Protein AF-A0A1J7BAG5-F1 (afdb_monomer_lite)

Organism: NCBI:txid1428644

Secondary structure (DSSP, 8-state):
-PPPPPPPPP-TTEEEEETTT---S-EEEEEEEEEEEEEEE-TTS-EEEEEEEEEEEEEEEEEETTT--SS-EEEEEPTTTT------

Sequence (88 aa):
MADPAPVARPSDSTRWRCSLCGNLTRFDVTTTRRAVEFVHVELSGEARVENTEVLEETVEQVRCRWCNAEDSIELVERPGAGSESSTA

Structure (mmCIF, N/CA/C/O backbone):
data_AF-A0A1J7BAG5-F1
#
_entry.id   AF-A0A1J7BAG5-F1
#
loop_
_atom_site.group_PDB
_atom_site.id
_atom_site.type_symbol
_atom_site.label_atom_id
_atom_site.label_alt_id
_atom_site.label_comp_id
_atom_site.label_asym_id
_atom_site.label_entity_id
_atom_site.label_seq_id
_atom_site.pdbx_PDB_ins_code
_atom_site.Cartn_x
_atom_site.Cartn_y
_atom_site.Cartn_z
_atom_site.occupancy
_atom_site.B_iso_or_equiv
_atom_site.auth_seq_id
_atom_site.auth_comp_id
_atom_site.auth_asym_id
_atom_site.auth_atom_id
_atom_site.pdbx_PDB_model_num
ATOM 1 N N . MET A 1 1 ? -17.210 -0.106 -11.401 1.00 44.91 1 MET A N 1
ATOM 2 C CA . MET A 1 1 ? -15.840 0.001 -11.944 1.00 44.91 1 MET A CA 1
ATOM 3 C C . MET A 1 1 ? -15.031 -1.048 -11.207 1.00 44.91 1 MET A C 1
ATOM 5 O O . MET A 1 1 ? -15.220 -1.138 -10.005 1.00 44.91 1 MET A O 1
ATOM 9 N N . ALA A 1 2 ? -14.306 -1.927 -11.898 1.00 54.12 2 ALA A N 1
ATOM 10 C CA . ALA A 1 2 ? -13.534 -2.976 -11.231 1.00 54.12 2 ALA A CA 1
ATOM 11 C C . ALA A 1 2 ? -12.314 -2.347 -10.547 1.00 54.12 2 ALA A C 1
ATOM 13 O O . ALA A 1 2 ? -11.657 -1.514 -11.172 1.00 54.12 2 ALA A O 1
ATOM 14 N N . ASP A 1 3 ? -12.035 -2.726 -9.299 1.00 57.22 3 ASP A N 1
ATOM 15 C CA . ASP A 1 3 ? -10.774 -2.362 -8.654 1.00 57.22 3 ASP A CA 1
ATOM 16 C C . ASP A 1 3 ? -9.609 -2.933 -9.478 1.00 57.22 3 ASP A C 1
ATOM 18 O O . ASP A 1 3 ? -9.691 -4.084 -9.933 1.00 57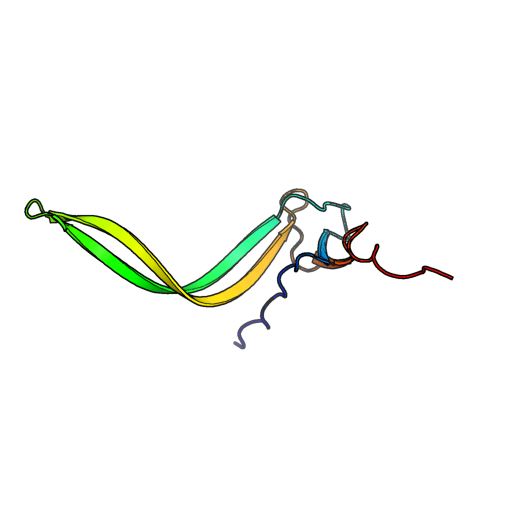.22 3 ASP A O 1
ATOM 22 N N . PRO A 1 4 ? -8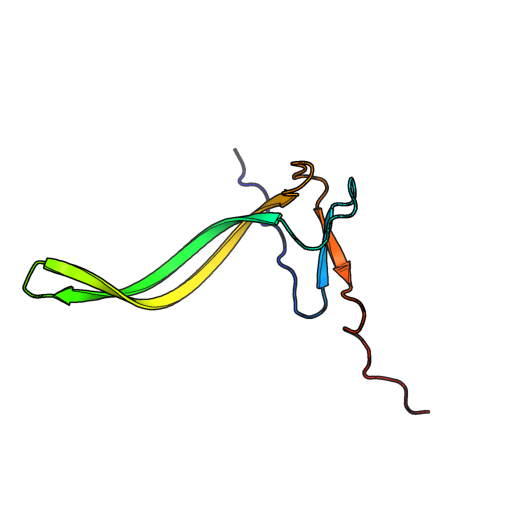.550 -2.146 -9.740 1.00 63.97 4 PRO A N 1
ATOM 23 C CA . PRO A 1 4 ? -7.382 -2.659 -10.436 1.00 63.97 4 PRO A CA 1
ATOM 24 C C . PRO A 1 4 ? -6.785 -3.827 -9.646 1.00 63.97 4 PRO A C 1
ATOM 26 O O . PRO A 1 4 ? -6.782 -3.836 -8.414 1.00 63.97 4 PRO A O 1
ATOM 29 N N . ALA A 1 5 ? -6.291 -4.833 -10.371 1.00 70.81 5 ALA A N 1
ATOM 30 C CA . ALA A 1 5 ? -5.630 -5.971 -9.752 1.00 70.81 5 ALA A CA 1
ATOM 31 C C . ALA A 1 5 ? -4.456 -5.489 -8.874 1.00 70.81 5 ALA A C 1
ATOM 33 O O . ALA A 1 5 ? -3.741 -4.564 -9.269 1.00 70.81 5 ALA A O 1
ATOM 34 N N . PRO A 1 6 ? -4.244 -6.107 -7.703 1.00 78.69 6 PRO A N 1
ATOM 35 C CA . PRO A 1 6 ? -3.241 -5.655 -6.752 1.00 78.69 6 PRO A CA 1
ATOM 36 C C . PRO A 1 6 ? -1.825 -5.753 -7.329 1.00 78.69 6 PRO A C 1
ATOM 38 O O . PRO A 1 6 ? -1.469 -6.734 -7.988 1.00 78.69 6 PRO A O 1
ATOM 41 N N . VAL A 1 7 ? -1.001 -4.740 -7.059 1.00 88.38 7 VAL A N 1
ATOM 42 C CA . VAL A 1 7 ? 0.390 -4.692 -7.525 1.00 88.38 7 VAL A CA 1
ATOM 43 C C . VAL A 1 7 ? 1.260 -5.587 -6.641 1.00 88.38 7 VAL A C 1
ATOM 45 O O . VAL A 1 7 ? 1.216 -5.521 -5.412 1.00 88.38 7 VAL A O 1
ATOM 48 N N . ALA A 1 8 ? 2.090 -6.426 -7.256 1.00 89.75 8 ALA A N 1
ATOM 49 C CA . ALA A 1 8 ? 2.986 -7.305 -6.516 1.00 89.75 8 ALA A CA 1
ATOM 50 C C . ALA A 1 8 ? 4.087 -6.512 -5.785 1.00 89.75 8 ALA A C 1
ATOM 52 O O . ALA A 1 8 ? 4.737 -5.624 -6.354 1.00 89.75 8 ALA A O 1
ATOM 53 N N . ARG A 1 9 ? 4.320 -6.861 -4.515 1.00 92.06 9 ARG A N 1
ATOM 54 C CA . ARG A 1 9 ? 5.428 -6.323 -3.716 1.00 92.06 9 ARG A CA 1
ATOM 55 C C . ARG A 1 9 ? 6.748 -7.002 -4.064 1.00 92.06 9 ARG A C 1
ATOM 57 O O . ARG A 1 9 ? 6.742 -8.175 -4.433 1.00 92.06 9 ARG A O 1
ATOM 64 N N . PRO A 1 10 ? 7.880 -6.309 -3.880 1.00 93.69 10 PRO A N 1
ATOM 65 C CA . PRO A 1 10 ? 9.175 -6.951 -3.914 1.00 93.69 10 PRO A CA 1
ATOM 66 C C . PRO A 1 10 ? 9.320 -7.920 -2.740 1.00 93.69 10 PRO A C 1
ATOM 68 O O . PRO A 1 10 ? 8.889 -7.631 -1.623 1.00 93.69 10 PRO A O 1
ATOM 71 N N . SER A 1 11 ? 9.953 -9.050 -3.012 1.00 92.00 11 SER A N 1
ATOM 72 C CA . SER A 1 11 ? 10.484 -9.998 -2.032 1.00 92.00 11 SER A CA 1
ATOM 73 C C . SER A 1 11 ? 11.953 -9.684 -1.725 1.00 92.00 11 SER A C 1
ATOM 75 O O . SER A 1 11 ? 12.546 -8.786 -2.321 1.00 92.00 11 SER A O 1
ATOM 77 N N . ASP A 1 12 ? 12.592 -10.481 -0.868 1.00 92.00 12 ASP A N 1
ATOM 78 C CA . ASP A 1 12 ? 14.042 -10.388 -0.638 1.00 92.00 12 ASP A CA 1
ATOM 79 C C . ASP A 1 12 ? 14.870 -10.638 -1.911 1.00 92.00 12 ASP A C 1
ATOM 81 O O . ASP A 1 12 ? 15.977 -10.107 -2.052 1.00 92.00 12 ASP A O 1
ATOM 85 N N . SER A 1 13 ? 14.314 -11.406 -2.856 1.00 94.06 13 SER A N 1
ATOM 86 C CA . SER A 1 13 ? 14.944 -11.752 -4.130 1.00 94.06 13 SER A CA 1
ATOM 87 C C . SER A 1 13 ? 14.572 -10.843 -5.294 1.00 94.06 13 SER A C 1
ATOM 89 O O . SER A 1 13 ? 15.215 -10.904 -6.336 1.00 94.06 13 SER A O 1
ATOM 91 N N . THR A 1 14 ? 13.581 -9.966 -5.142 1.00 95.56 14 THR A N 1
ATOM 92 C CA . THR A 1 14 ? 13.109 -9.099 -6.226 1.00 95.56 14 THR A CA 1
ATOM 93 C C . THR A 1 14 ? 13.133 -7.630 -5.819 1.00 95.56 14 THR A C 1
ATOM 95 O O . THR A 1 14 ? 13.313 -7.261 -4.662 1.00 95.56 14 THR A O 1
ATOM 98 N N . ARG A 1 15 ? 13.023 -6.739 -6.798 1.00 95.94 15 ARG A N 1
ATOM 99 C CA . ARG A 1 15 ? 12.955 -5.289 -6.596 1.00 95.94 15 ARG A CA 1
ATOM 100 C C . ARG A 1 15 ? 12.108 -4.653 -7.679 1.00 95.94 15 ARG A C 1
ATOM 102 O O . ARG A 1 15 ? 12.055 -5.156 -8.797 1.00 95.94 15 ARG A O 1
ATOM 109 N N . TRP A 1 16 ? 11.505 -3.512 -7.371 1.00 96.81 16 TRP A N 1
ATOM 110 C CA . TRP A 1 16 ? 10.870 -2.699 -8.400 1.00 96.81 16 TRP A CA 1
ATOM 111 C C . TRP A 1 16 ? 11.906 -1.968 -9.253 1.00 96.81 16 TRP A C 1
ATOM 113 O O . TRP A 1 16 ? 12.904 -1.447 -8.747 1.00 96.81 16 TRP A O 1
ATOM 123 N N . ARG A 1 17 ? 11.624 -1.874 -10.550 1.00 97.56 17 ARG A N 1
ATOM 124 C CA . ARG A 1 17 ? 12.343 -1.059 -11.524 1.00 97.56 17 ARG A CA 1
ATOM 125 C C . ARG A 1 17 ? 11.340 -0.236 -12.318 1.00 97.56 17 ARG A C 1
ATOM 127 O O . ARG A 1 17 ? 10.365 -0.770 -12.825 1.00 97.56 17 ARG A O 1
ATOM 134 N N . CYS A 1 18 ? 11.601 1.060 -12.464 1.00 98.12 18 CYS A N 1
ATOM 135 C CA . CYS A 1 18 ? 10.928 1.868 -13.476 1.00 98.12 18 CYS A CA 1
ATOM 136 C C . CYS A 1 18 ? 11.621 1.636 -14.821 1.00 98.12 18 CYS A C 1
ATOM 138 O O . CYS A 1 18 ? 12.790 2.005 -14.979 1.00 98.12 18 CYS A O 1
ATOM 140 N N . SER A 1 19 ? 10.927 1.035 -15.783 1.00 97.44 19 SER A N 1
ATOM 141 C CA . SER A 1 19 ? 11.487 0.740 -17.105 1.00 97.44 19 SER A CA 1
ATOM 142 C C . SER A 1 19 ? 11.715 2.003 -17.949 1.00 97.44 19 SER A C 1
ATOM 144 O O . SER A 1 19 ? 12.586 1.983 -18.817 1.00 97.44 19 SER A O 1
ATOM 146 N N . LEU A 1 20 ? 11.031 3.119 -17.646 1.00 97.62 20 LEU A N 1
ATOM 147 C CA . LEU A 1 20 ? 11.193 4.391 -18.369 1.00 97.62 20 LEU A CA 1
ATOM 148 C C . LEU A 1 20 ? 12.473 5.149 -18.009 1.00 97.62 20 LEU A C 1
ATOM 150 O O . LEU A 1 20 ? 13.195 5.594 -18.894 1.00 97.62 20 LEU A O 1
ATOM 154 N N . CYS A 1 21 ? 12.748 5.344 -16.717 1.00 97.69 21 CYS A N 1
ATOM 155 C CA . CYS A 1 21 ? 13.865 6.186 -16.263 1.00 97.69 21 CYS A CA 1
ATOM 156 C C . CYS A 1 21 ? 14.977 5.409 -15.548 1.00 97.69 21 CYS A C 1
ATOM 158 O O . CYS A 1 21 ? 15.989 5.990 -15.164 1.00 97.69 21 CYS A O 1
ATOM 160 N N . GLY A 1 22 ? 14.793 4.104 -15.330 1.00 97.06 22 GLY A N 1
ATOM 161 C CA . GLY A 1 22 ? 15.779 3.243 -14.677 1.00 97.06 22 GLY A CA 1
ATOM 162 C C . GLY A 1 22 ? 15.836 3.361 -13.152 1.00 97.06 22 GLY A C 1
ATOM 163 O O . GLY A 1 22 ? 16.722 2.770 -12.538 1.00 97.06 22 GLY A O 1
ATOM 164 N N . ASN A 1 23 ? 14.917 4.092 -12.509 1.00 97.69 23 ASN A N 1
ATOM 165 C CA . ASN A 1 23 ? 14.875 4.170 -11.049 1.00 97.69 23 ASN A CA 1
ATOM 166 C C . ASN A 1 23 ? 14.616 2.799 -10.406 1.00 97.69 23 ASN A C 1
ATOM 168 O O . ASN A 1 23 ? 13.733 2.057 -10.830 1.00 97.69 23 ASN A O 1
ATOM 172 N N . LEU A 1 24 ? 15.343 2.528 -9.322 1.00 96.38 24 LEU A N 1
ATOM 173 C CA . LEU A 1 24 ? 15.298 1.271 -8.567 1.00 96.38 24 LEU A CA 1
ATOM 174 C C . LEU A 1 24 ? 15.072 1.475 -7.062 1.00 96.38 24 LEU A C 1
ATOM 176 O O . LEU A 1 24 ? 15.013 0.502 -6.321 1.00 96.38 24 LEU A O 1
ATOM 180 N N . THR A 1 25 ? 15.031 2.723 -6.577 1.00 94.38 25 THR A N 1
ATOM 181 C CA . THR A 1 25 ? 15.197 3.000 -5.134 1.00 94.38 25 THR A CA 1
ATOM 182 C C . THR A 1 25 ? 14.112 3.867 -4.512 1.00 94.38 25 THR A C 1
ATOM 184 O O . THR A 1 25 ? 14.005 3.894 -3.291 1.00 94.38 25 THR A O 1
ATOM 187 N N . ARG A 1 26 ? 13.322 4.604 -5.306 1.00 96.94 26 ARG A N 1
ATOM 188 C CA . ARG A 1 26 ? 12.326 5.555 -4.778 1.00 96.94 26 ARG A CA 1
ATOM 189 C C . ARG A 1 26 ? 10.990 5.434 -5.499 1.00 96.94 26 ARG A C 1
ATOM 191 O O . ARG A 1 26 ? 10.895 5.796 -6.674 1.00 96.94 26 ARG A O 1
ATOM 198 N N . PHE A 1 27 ? 9.974 4.958 -4.792 1.00 98.06 27 PHE A N 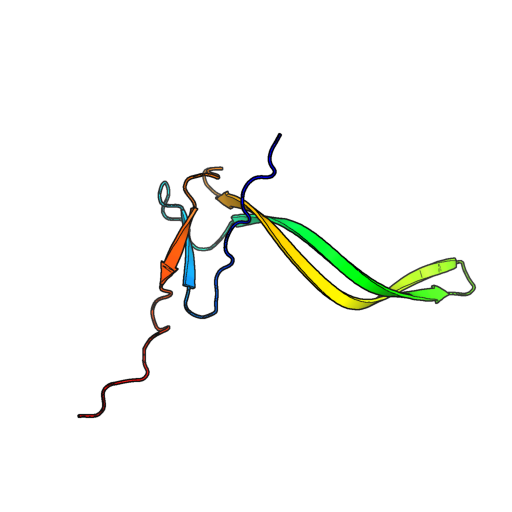1
ATOM 199 C CA . PHE 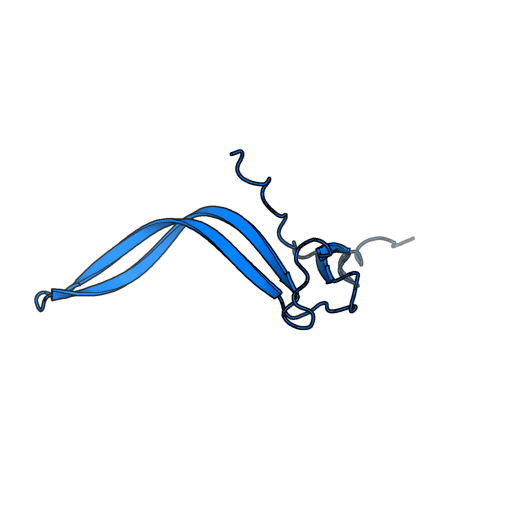A 1 27 ? 8.614 4.811 -5.297 1.00 98.06 27 PHE A CA 1
ATOM 200 C C . PHE A 1 27 ? 7.619 5.325 -4.260 1.00 98.06 27 PHE A C 1
ATOM 202 O O . PHE A 1 27 ? 7.833 5.136 -3.064 1.00 98.06 27 PHE A O 1
ATOM 209 N N . ASP A 1 28 ? 6.549 5.957 -4.729 1.00 97.81 28 ASP A N 1
ATOM 210 C CA . ASP A 1 28 ? 5.361 6.199 -3.914 1.00 97.81 28 ASP A CA 1
ATOM 211 C C . ASP A 1 28 ? 4.480 4.966 -3.996 1.00 97.81 28 ASP A C 1
ATOM 213 O O . ASP A 1 28 ? 4.210 4.483 -5.096 1.00 97.81 28 ASP A O 1
ATOM 217 N N . VAL A 1 29 ? 4.058 4.459 -2.843 1.00 96.94 29 VAL A N 1
ATOM 218 C CA . VAL A 1 29 ? 3.261 3.239 -2.745 1.00 96.94 29 VAL A CA 1
ATOM 219 C C . VAL A 1 29 ? 1.964 3.581 -2.032 1.00 96.94 29 VAL A C 1
ATOM 221 O O . VAL A 1 29 ? 1.994 4.064 -0.900 1.00 96.94 29 VAL A O 1
ATOM 224 N N . THR A 1 30 ? 0.842 3.325 -2.693 1.00 96.12 30 THR A N 1
ATOM 225 C CA . THR A 1 30 ? -0.493 3.438 -2.100 1.00 96.12 30 THR A CA 1
ATOM 226 C C . THR A 1 30 ? -0.966 2.044 -1.717 1.00 96.12 30 THR A C 1
ATOM 228 O O . THR A 1 30 ? -0.849 1.106 -2.510 1.00 96.12 30 THR A O 1
ATOM 231 N N . THR A 1 31 ? -1.453 1.888 -0.486 1.00 95.81 31 THR A N 1
ATOM 232 C CA . THR A 1 31 ? -1.814 0.583 0.074 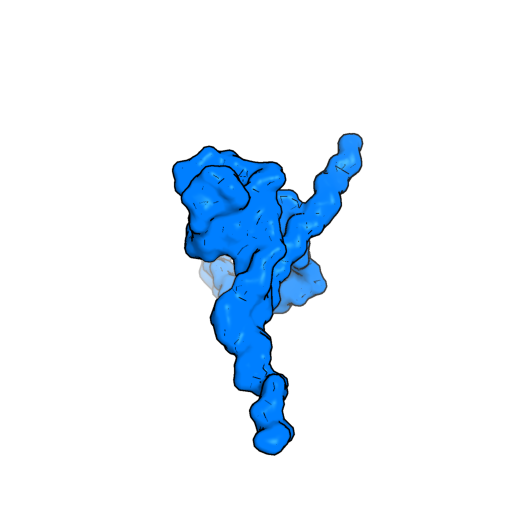1.00 95.81 31 THR A CA 1
ATOM 233 C C . THR A 1 31 ? -3.103 0.656 0.874 1.00 95.81 31 THR A C 1
ATOM 235 O O . THR A 1 31 ? -3.243 1.541 1.720 1.00 95.81 31 THR A O 1
ATOM 238 N N . THR A 1 32 ? -3.972 -0.335 0.713 1.00 95.12 32 THR A N 1
ATOM 239 C CA . THR A 1 32 ? -5.075 -0.599 1.642 1.00 95.12 32 THR A CA 1
ATOM 240 C C . THR A 1 32 ? -4.592 -1.563 2.714 1.00 95.12 32 THR A C 1
ATOM 242 O O . THR A 1 32 ? -3.964 -2.576 2.400 1.00 95.12 32 THR A O 1
ATOM 245 N N . ARG A 1 33 ? -4.910 -1.291 3.980 1.00 95.88 33 ARG A N 1
ATOM 246 C CA . ARG A 1 33 ? -4.553 -2.169 5.098 1.00 95.88 33 ARG A CA 1
ATOM 247 C C . ARG A 1 33 ? -5.741 -2.381 6.020 1.00 95.88 33 ARG A C 1
ATOM 249 O O . ARG A 1 33 ? -6.395 -1.423 6.424 1.00 95.88 33 ARG A O 1
ATOM 256 N N . ARG A 1 34 ? -5.972 -3.635 6.397 1.00 97.25 34 ARG A N 1
ATOM 257 C CA . ARG A 1 34 ? -6.872 -4.024 7.481 1.00 97.25 34 ARG A CA 1
ATOM 258 C C . ARG A 1 34 ? -6.032 -4.521 8.652 1.00 97.25 34 ARG A C 1
ATOM 260 O O . ARG A 1 34 ? -5.209 -5.420 8.488 1.00 97.25 34 ARG A O 1
ATOM 267 N N . ALA A 1 35 ? -6.228 -3.926 9.823 1.00 98.12 35 ALA A N 1
ATOM 268 C CA . ALA A 1 35 ? -5.431 -4.205 11.011 1.00 98.12 35 ALA A CA 1
ATOM 269 C C . ALA A 1 35 ? -6.284 -4.179 12.286 1.00 98.12 35 ALA A C 1
ATOM 271 O O . ALA A 1 35 ? -7.330 -3.532 12.326 1.00 98.12 35 ALA A O 1
ATOM 272 N N . VAL A 1 36 ? -5.815 -4.883 13.315 1.00 98.50 36 VAL A N 1
ATOM 273 C CA . VAL A 1 36 ? -6.294 -4.772 14.696 1.00 98.50 36 VAL A CA 1
ATOM 274 C C . VAL A 1 36 ? -5.265 -3.966 15.474 1.00 98.50 36 VAL A C 1
ATOM 276 O O . VAL A 1 36 ? -4.074 -4.265 15.422 1.00 98.50 36 VAL A O 1
ATOM 279 N N . GLU A 1 37 ? -5.712 -2.951 16.205 1.00 98.44 37 GLU A N 1
ATOM 280 C CA . GLU A 1 37 ? -4.832 -2.100 17.003 1.00 98.44 37 GLU A CA 1
ATOM 281 C C . GLU A 1 37 ? -5.194 -2.189 18.480 1.00 98.44 37 GLU A C 1
ATOM 283 O O . GLU A 1 37 ? -6.355 -2.038 18.867 1.00 98.44 37 GLU A O 1
ATOM 288 N N . PHE A 1 38 ? -4.184 -2.429 19.313 1.00 98.31 38 PHE A N 1
ATOM 289 C CA . PHE A 1 38 ? -4.301 -2.275 20.753 1.00 98.31 38 PHE A CA 1
ATOM 290 C C . PHE A 1 38 ? -4.073 -0.803 21.094 1.00 98.31 38 PHE A C 1
ATOM 292 O O . PHE A 1 38 ? -2.942 -0.311 21.068 1.00 98.31 38 PHE A O 1
ATOM 299 N N . VAL A 1 39 ? -5.173 -0.098 21.353 1.00 98.31 39 VAL A N 1
ATOM 300 C CA . VAL A 1 39 ? -5.173 1.329 21.673 1.00 98.31 39 VAL A CA 1
ATOM 301 C C . VAL A 1 39 ? -5.305 1.496 23.177 1.00 98.31 39 VAL A C 1
ATOM 303 O O . VAL A 1 39 ? -6.330 1.149 23.765 1.00 98.31 39 VAL A O 1
ATOM 306 N N . HIS A 1 40 ? -4.274 2.056 23.794 1.00 98.25 40 HIS A N 1
ATOM 307 C CA . HIS A 1 40 ? -4.329 2.487 25.177 1.00 98.25 40 HIS A CA 1
ATOM 308 C C . HIS A 1 40 ? -4.840 3.925 25.217 1.00 98.25 40 HIS A C 1
ATOM 310 O O . HIS A 1 40 ? -4.276 4.824 24.590 1.00 98.25 40 HIS A O 1
ATOM 316 N N . VAL A 1 41 ? -5.943 4.121 25.934 1.00 98.38 41 VAL A N 1
ATOM 317 C CA . VAL A 1 41 ? -6.535 5.433 26.182 1.00 98.38 41 VAL A CA 1
ATOM 318 C C . VAL A 1 41 ? -6.310 5.775 27.646 1.00 98.38 41 VAL A C 1
ATOM 320 O O . VAL A 1 41 ? -6.750 5.042 28.532 1.00 98.38 41 VAL A O 1
ATOM 323 N N . GLU A 1 42 ? -5.611 6.874 27.898 1.00 97.00 42 GLU A N 1
ATOM 324 C CA . GLU A 1 42 ? -5.374 7.360 29.249 1.00 97.00 42 GLU A CA 1
ATOM 325 C C . GLU A 1 42 ? -6.661 7.901 29.882 1.00 97.00 42 GLU A C 1
ATOM 327 O O . GLU A 1 42 ? -7.606 8.301 29.201 1.00 97.00 42 GLU A O 1
ATOM 332 N N . LEU A 1 43 ? -6.680 8.008 31.214 1.00 97.62 43 LEU A N 1
ATOM 333 C CA . LEU A 1 43 ? -7.802 8.621 31.939 1.00 97.62 43 LEU A CA 1
ATOM 334 C C . LEU A 1 43 ? -8.029 10.098 31.560 1.00 97.62 43 LEU A C 1
ATOM 336 O O . LEU A 1 43 ? -9.130 10.611 31.742 1.00 97.62 43 LEU A O 1
ATOM 340 N N . SER A 1 44 ? -7.000 10.773 31.037 1.00 97.44 44 SER A N 1
ATOM 341 C CA . SER A 1 44 ? -7.062 12.136 30.491 1.00 97.44 44 SER A CA 1
ATOM 342 C C . SER A 1 44 ? -7.773 12.212 29.130 1.00 97.44 44 SER A C 1
ATOM 344 O O . SER A 1 44 ? -8.185 13.297 28.720 1.00 97.44 44 SER A O 1
ATOM 346 N N . GLY A 1 45 ? -7.933 11.074 28.444 1.00 97.31 45 GLY A N 1
ATOM 347 C CA . GLY A 1 45 ? -8.517 10.954 27.109 1.00 97.31 45 GLY A CA 1
ATOM 348 C C . GLY A 1 45 ? -7.503 10.904 25.960 1.00 97.31 45 GLY A C 1
ATOM 349 O O . GLY A 1 45 ? -7.918 10.732 24.815 1.00 97.31 45 GLY A O 1
ATOM 350 N N . GLU A 1 46 ? -6.197 11.033 26.221 1.00 97.88 46 GLU A N 1
ATOM 351 C CA . GLU A 1 46 ? -5.170 10.857 25.186 1.00 97.88 46 GLU A CA 1
ATOM 352 C C . GLU A 1 46 ? -5.077 9.385 24.754 1.00 97.88 46 GLU A C 1
ATOM 354 O O . GLU A 1 46 ? -5.112 8.481 25.589 1.00 97.88 46 GLU A O 1
ATOM 359 N N . ALA A 1 47 ? -4.985 9.136 23.444 1.00 97.44 47 ALA A N 1
ATOM 360 C CA . ALA A 1 47 ? -4.953 7.792 22.876 1.00 97.44 47 ALA A CA 1
ATOM 361 C C . ALA A 1 47 ? -3.618 7.514 22.182 1.00 97.44 47 ALA A C 1
ATOM 363 O O . ALA A 1 47 ? -3.135 8.316 21.379 1.00 97.44 47 ALA A O 1
ATOM 364 N N . ARG A 1 48 ? -3.063 6.330 22.439 1.00 97.75 48 ARG A N 1
ATOM 365 C CA . ARG A 1 48 ? -1.843 5.831 21.808 1.00 97.75 48 ARG A CA 1
ATOM 366 C C . ARG A 1 48 ? -2.037 4.395 21.337 1.00 97.75 48 ARG A C 1
ATOM 368 O O . ARG A 1 48 ? -2.524 3.546 22.077 1.00 97.75 48 ARG A O 1
ATOM 375 N N . VAL A 1 49 ? -1.587 4.108 20.119 1.00 98.25 49 VAL A N 1
ATOM 376 C CA . VAL A 1 49 ? -1.460 2.729 19.632 1.00 98.25 49 VAL A CA 1
ATOM 377 C C . VAL A 1 49 ? -0.211 2.105 20.254 1.00 98.25 49 VAL A C 1
ATOM 379 O O . VAL A 1 49 ? 0.896 2.626 20.092 1.00 98.25 49 VAL A O 1
ATOM 382 N N . GLU A 1 50 ? -0.379 1.008 20.985 1.00 98.12 50 GLU A N 1
ATOM 383 C CA . GLU A 1 50 ? 0.726 0.265 21.602 1.00 98.12 50 GLU A CA 1
ATOM 384 C C . GLU A 1 50 ? 1.166 -0.929 20.753 1.00 98.12 50 GLU A C 1
ATOM 386 O O . GLU A 1 50 ? 2.349 -1.264 20.722 1.00 98.12 50 GLU A O 1
ATOM 391 N N . ASN A 1 51 ? 0.227 -1.548 20.036 1.00 98.19 51 ASN A N 1
ATOM 392 C CA . ASN A 1 51 ? 0.507 -2.640 19.114 1.00 98.19 51 ASN A CA 1
ATOM 393 C C . ASN A 1 51 ? -0.440 -2.601 17.911 1.00 98.19 51 ASN A C 1
ATOM 395 O O . ASN A 1 51 ? -1.624 -2.304 18.065 1.00 98.19 51 ASN A O 1
ATOM 399 N N . THR A 1 52 ? 0.068 -2.985 16.741 1.00 98.31 52 THR A N 1
ATOM 400 C CA . THR A 1 52 ? -0.712 -3.122 15.506 1.00 98.31 52 THR A CA 1
ATOM 401 C C . THR A 1 52 ? -0.476 -4.510 14.919 1.00 98.31 52 THR A C 1
ATOM 403 O O . THR A 1 52 ? 0.644 -4.848 14.539 1.00 98.31 52 THR A O 1
ATOM 406 N N . GLU A 1 53 ? -1.539 -5.294 14.778 1.00 98.19 53 GLU A N 1
ATOM 407 C CA . GLU A 1 53 ? -1.549 -6.565 14.056 1.00 98.19 53 GLU A CA 1
ATOM 408 C C . GLU A 1 53 ? -2.149 -6.359 12.663 1.00 98.19 53 GLU A C 1
ATOM 410 O O . GLU A 1 53 ? -3.285 -5.907 12.519 1.00 98.19 53 GLU A O 1
ATOM 415 N N . VAL A 1 54 ? -1.392 -6.685 11.616 1.00 97.75 54 VAL A N 1
ATOM 416 C CA . VAL A 1 54 ? -1.863 -6.574 10.228 1.00 97.75 54 VAL A CA 1
ATOM 417 C C . VAL A 1 54 ? -2.568 -7.851 9.839 1.00 97.75 54 VAL A C 1
ATOM 419 O O . VAL A 1 54 ? -1.941 -8.904 9.796 1.00 97.75 54 VAL A O 1
ATOM 422 N N . LEU A 1 55 ? -3.850 -7.748 9.514 1.00 97.44 55 LEU A N 1
ATOM 423 C CA . LEU A 1 55 ? -4.617 -8.890 9.030 1.00 97.44 55 LEU A CA 1
ATOM 424 C C . LEU A 1 55 ? -4.465 -9.053 7.520 1.00 97.44 55 LEU A C 1
ATOM 426 O O . LEU A 1 55 ? -4.404 -10.167 7.011 1.00 97.44 55 LEU A O 1
ATOM 430 N N . GLU A 1 56 ? -4.434 -7.933 6.801 1.00 95.44 56 GLU A N 1
ATOM 431 C CA . GLU A 1 56 ? -4.398 -7.910 5.345 1.00 95.44 56 GLU A CA 1
ATOM 432 C C . GLU A 1 56 ? -3.804 -6.589 4.859 1.00 95.44 56 GLU A C 1
ATOM 434 O O . GLU A 1 56 ? -4.102 -5.525 5.408 1.00 95.44 56 GLU A O 1
ATOM 439 N N . GLU A 1 57 ? -2.967 -6.648 3.827 1.00 94.50 57 GLU A N 1
ATOM 440 C CA . GLU A 1 57 ? -2.370 -5.462 3.224 1.00 94.50 57 GLU A CA 1
ATOM 441 C C . GLU A 1 57 ? -2.202 -5.656 1.716 1.00 94.50 57 GLU A C 1
ATOM 443 O O . GLU A 1 57 ? -1.528 -6.581 1.261 1.00 94.50 57 GLU A O 1
ATOM 448 N N . THR A 1 58 ? -2.781 -4.743 0.946 1.00 93.81 58 THR A N 1
ATOM 449 C CA . THR A 1 58 ? -2.806 -4.782 -0.516 1.00 93.81 58 THR A CA 1
ATOM 450 C C . THR A 1 58 ? -2.115 -3.544 -1.067 1.00 93.81 58 THR A C 1
ATOM 452 O O . THR A 1 58 ? -2.358 -2.438 -0.589 1.00 93.81 58 THR A O 1
ATOM 455 N N . VAL A 1 59 ? -1.234 -3.700 -2.062 1.00 94.81 59 VAL A N 1
ATOM 456 C CA . VAL A 1 59 ? -0.699 -2.548 -2.809 1.00 94.81 59 VAL A CA 1
ATOM 457 C C . VAL A 1 59 ? -1.644 -2.221 -3.946 1.00 94.81 59 VAL A C 1
ATOM 459 O O . VAL A 1 59 ? -1.864 -3.046 -4.830 1.00 94.81 59 VAL A O 1
ATOM 462 N N . GLU A 1 60 ? -2.158 -1.002 -3.936 1.00 93.69 60 GLU A N 1
ATOM 463 C CA . GLU A 1 60 ? -3.067 -0.511 -4.967 1.00 93.69 60 GLU A CA 1
ATOM 464 C C . GLU A 1 60 ? -2.295 0.102 -6.134 1.00 93.69 60 GLU A C 1
ATOM 466 O O . GLU A 1 60 ? -2.663 -0.069 -7.292 1.00 93.69 60 GLU A O 1
ATOM 471 N N . GLN A 1 61 ? -1.211 0.827 -5.841 1.00 94.38 61 GLN A N 1
ATOM 472 C CA . GLN A 1 61 ? -0.518 1.633 -6.841 1.00 94.38 61 GLN A CA 1
ATOM 473 C C . GLN A 1 61 ? 0.950 1.831 -6.448 1.00 94.38 61 GLN A C 1
ATOM 475 O O . GLN A 1 61 ? 1.273 2.050 -5.279 1.00 94.38 61 GLN A O 1
ATOM 480 N N . VAL A 1 62 ? 1.842 1.774 -7.443 1.00 97.06 62 VAL A N 1
ATOM 481 C CA . VAL A 1 62 ? 3.270 2.095 -7.297 1.00 97.06 62 VAL A CA 1
ATOM 482 C C . VAL A 1 62 ? 3.649 3.137 -8.341 1.00 97.06 62 VAL A C 1
ATOM 484 O O . VAL A 1 62 ? 3.391 2.945 -9.523 1.00 97.06 62 VAL A O 1
ATOM 487 N N . ARG A 1 63 ? 4.217 4.269 -7.920 1.00 97.31 63 ARG A N 1
ATOM 488 C CA . ARG A 1 63 ? 4.587 5.381 -8.809 1.00 97.31 63 ARG A CA 1
ATOM 489 C C . ARG A 1 63 ? 6.063 5.669 -8.680 1.00 97.31 63 ARG A C 1
ATOM 491 O O . ARG A 1 63 ? 6.585 5.818 -7.576 1.00 97.31 63 ARG A O 1
ATOM 498 N N . CYS A 1 64 ? 6.756 5.807 -9.802 1.00 98.06 64 CYS A N 1
ATOM 499 C CA . CYS A 1 64 ? 8.135 6.263 -9.795 1.00 98.06 64 CYS A CA 1
ATOM 500 C C . CYS A 1 64 ? 8.211 7.701 -9.264 1.00 98.06 64 CYS A C 1
ATOM 502 O O . CYS A 1 64 ? 7.725 8.624 -9.911 1.00 98.06 64 CYS A O 1
ATOM 504 N N . ARG A 1 65 ? 8.900 7.918 -8.136 1.00 97.81 65 ARG A N 1
ATOM 505 C CA . ARG A 1 65 ? 9.049 9.262 -7.545 1.00 97.81 65 ARG A CA 1
ATOM 506 C C . ARG A 1 65 ? 9.837 10.233 -8.440 1.00 97.81 65 ARG A C 1
ATOM 508 O O . ARG A 1 65 ? 9.740 11.438 -8.261 1.00 97.81 65 ARG A O 1
ATOM 515 N N . TRP A 1 66 ? 10.621 9.721 -9.391 1.00 96.38 66 TRP A N 1
ATOM 516 C CA . TRP A 1 66 ? 11.466 10.542 -10.265 1.00 96.38 66 TRP A CA 1
ATOM 517 C C . TRP A 1 66 ? 10.758 11.048 -11.517 1.00 96.38 66 TRP A C 1
ATOM 519 O O . TRP A 1 66 ? 10.920 12.208 -11.873 1.00 96.38 66 TRP A O 1
ATOM 529 N N . CYS A 1 67 ? 10.017 10.179 -12.208 1.00 97.94 67 CYS A N 1
ATOM 530 C CA . CYS A 1 67 ? 9.381 10.514 -13.488 1.00 97.94 67 CYS A CA 1
ATOM 531 C C . CYS A 1 67 ? 7.853 10.415 -13.454 1.00 97.94 67 CYS A C 1
ATOM 533 O O . CYS A 1 67 ? 7.213 10.595 -14.483 1.00 97.94 67 CYS A O 1
ATOM 535 N N . ASN A 1 68 ? 7.274 10.110 -12.291 1.00 97.81 68 ASN A N 1
ATOM 536 C CA . ASN A 1 68 ? 5.835 10.044 -12.049 1.00 97.81 68 ASN A CA 1
ATOM 537 C C . ASN A 1 68 ? 5.076 8.949 -12.825 1.00 97.81 68 ASN A C 1
ATOM 539 O O . ASN A 1 68 ? 3.851 8.967 -12.854 1.00 97.81 68 ASN A O 1
ATOM 543 N N . ALA A 1 69 ? 5.785 7.992 -13.430 1.00 96.56 69 ALA A N 1
ATOM 544 C CA . ALA A 1 69 ? 5.176 6.873 -14.145 1.00 96.56 69 ALA A CA 1
ATOM 545 C C . ALA A 1 69 ? 4.603 5.824 -13.182 1.00 96.56 69 ALA A C 1
ATOM 547 O O . ALA A 1 69 ? 5.240 5.507 -12.173 1.00 96.56 69 ALA A O 1
ATOM 548 N N . GLU A 1 70 ? 3.436 5.279 -13.520 1.00 94.88 70 GLU A N 1
ATOM 549 C CA . GLU A 1 70 ? 2.683 4.314 -12.697 1.00 94.88 70 GLU A CA 1
ATOM 550 C C . GLU A 1 70 ? 2.524 2.955 -13.392 1.00 94.88 70 GLU A C 1
ATOM 552 O O . GLU A 1 70 ? 2.566 1.914 -12.749 1.00 94.88 70 GLU A O 1
ATOM 557 N N . ASP A 1 71 ? 2.427 2.956 -14.720 1.00 93.06 71 ASP A N 1
ATOM 558 C CA . ASP A 1 71 ? 2.238 1.776 -15.574 1.00 93.06 71 ASP A CA 1
ATOM 559 C C . ASP A 1 71 ? 3.551 1.112 -16.022 1.00 93.06 71 ASP A C 1
ATOM 561 O O . ASP A 1 71 ? 3.550 0.074 -16.678 1.00 93.06 71 ASP A O 1
ATOM 565 N N . SER A 1 72 ? 4.683 1.717 -15.668 1.00 95.31 72 SER A N 1
ATOM 566 C CA . SER A 1 72 ? 6.012 1.327 -16.141 1.00 95.31 72 SER A CA 1
ATOM 567 C C . SER A 1 72 ? 6.896 0.765 -15.025 1.00 95.31 72 SER A C 1
ATOM 569 O O . SER A 1 72 ? 8.127 0.851 -15.088 1.00 95.31 72 SER A O 1
ATOM 571 N N . ILE A 1 73 ? 6.272 0.249 -13.963 1.00 96.19 73 ILE A N 1
ATOM 572 C CA . ILE A 1 73 ? 6.957 -0.362 -12.825 1.00 96.19 73 ILE A CA 1
ATOM 573 C C . ILE A 1 73 ? 6.886 -1.880 -12.945 1.00 96.19 73 ILE A C 1
ATOM 575 O O . ILE A 1 73 ? 5.809 -2.466 -12.950 1.00 96.19 73 ILE A O 1
ATOM 579 N N . GLU A 1 74 ? 8.048 -2.516 -13.000 1.00 95.50 74 GLU A N 1
ATOM 580 C CA . GLU A 1 74 ? 8.192 -3.967 -13.114 1.00 95.50 74 GLU A CA 1
ATOM 581 C C . GLU A 1 74 ? 8.942 -4.539 -11.906 1.00 95.50 74 GLU A C 1
ATOM 583 O O . GLU A 1 74 ? 9.781 -3.866 -11.301 1.00 95.50 74 GLU A O 1
ATOM 588 N N . LEU A 1 75 ? 8.653 -5.795 -11.558 1.00 95.50 75 LEU A N 1
ATOM 589 C CA . LEU A 1 75 ? 9.486 -6.575 -10.646 1.00 95.50 75 LEU A CA 1
ATOM 590 C C . LEU A 1 75 ? 10.623 -7.222 -11.430 1.00 95.50 75 LEU A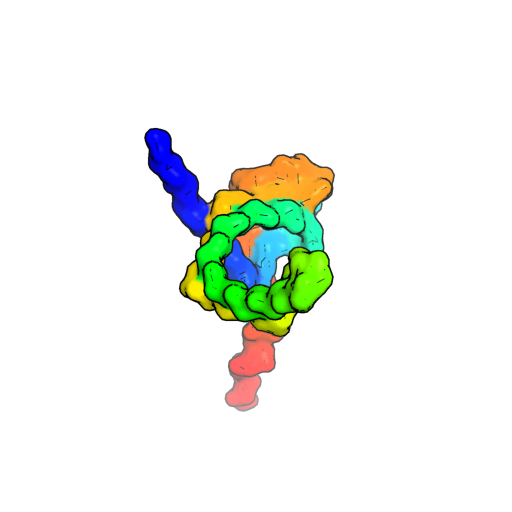 C 1
ATOM 592 O O . LEU A 1 75 ? 10.399 -7.901 -12.427 1.00 95.50 75 LEU A O 1
ATOM 596 N N . VAL A 1 76 ? 11.844 -7.030 -10.948 1.00 95.56 76 VAL A N 1
ATOM 597 C CA . VAL A 1 76 ? 13.051 -7.651 -11.492 1.00 95.56 76 VAL A CA 1
ATOM 598 C C . VAL A 1 76 ? 13.820 -8.352 -10.384 1.00 95.56 76 VAL A C 1
ATOM 600 O O . VAL A 1 76 ? 13.707 -7.986 -9.214 1.00 95.56 76 VAL A O 1
ATOM 603 N N . GLU A 1 77 ? 14.652 -9.320 -10.753 1.00 95.06 77 GLU A N 1
ATOM 604 C CA . GLU A 1 77 ? 15.573 -9.972 -9.824 1.00 95.06 77 GLU A CA 1
ATOM 605 C C . GLU A 1 77 ? 16.506 -8.953 -9.153 1.00 95.06 77 GLU A C 1
ATOM 607 O O . GLU A 1 77 ? 17.030 -8.004 -9.764 1.00 95.06 77 GLU A O 1
ATOM 612 N N . ARG A 1 78 ? 16.731 -9.158 -7.860 1.00 91.75 78 ARG A N 1
ATOM 613 C CA . ARG A 1 78 ? 17.735 -8.438 -7.096 1.00 91.75 78 ARG A CA 1
ATOM 614 C C . ARG A 1 78 ? 19.091 -9.112 -7.336 1.00 91.75 78 ARG A C 1
ATOM 616 O O . ARG A 1 78 ? 19.239 -10.307 -7.087 1.00 91.75 78 ARG A O 1
ATOM 623 N N . PRO A 1 79 ? 20.124 -8.361 -7.758 1.00 88.25 79 PRO A N 1
ATOM 624 C CA . PRO A 1 79 ? 21.468 -8.911 -7.872 1.00 88.25 79 PRO A CA 1
ATOM 625 C C . PRO A 1 79 ? 21.927 -9.533 -6.547 1.00 88.25 79 PRO A C 1
ATOM 627 O O . PRO A 1 79 ? 21.814 -8.899 -5.497 1.00 88.25 79 PRO A O 1
ATOM 630 N N . GLY A 1 80 ? 22.450 -10.759 -6.608 1.00 81.50 80 GLY A N 1
ATOM 631 C CA . GLY A 1 80 ? 22.948 -11.493 -5.439 1.00 81.50 80 GLY A CA 1
ATOM 632 C C . GLY A 1 80 ? 21.900 -12.301 -4.668 1.00 81.50 80 GLY A C 1
ATOM 633 O O . GLY A 1 80 ? 22.267 -12.968 -3.710 1.00 81.50 80 GLY A O 1
ATOM 634 N N . ALA A 1 81 ? 20.631 -12.305 -5.089 1.00 74.38 81 ALA A N 1
ATOM 635 C CA . ALA A 1 81 ? 19.584 -13.119 -4.465 1.00 74.38 81 ALA A CA 1
ATOM 636 C C . ALA A 1 81 ? 19.687 -14.634 -4.750 1.00 74.38 81 ALA A C 1
ATOM 638 O O . ALA A 1 81 ? 18.921 -15.410 -4.189 1.00 74.38 81 ALA A O 1
ATOM 639 N N . GLY A 1 82 ? 20.627 -15.055 -5.608 1.00 60.56 82 GLY A N 1
ATOM 640 C CA . GLY A 1 82 ? 20.788 -16.440 -6.070 1.00 60.56 82 GLY A CA 1
ATOM 641 C C . GLY A 1 82 ? 22.177 -17.048 -5.853 1.00 60.56 82 GLY A C 1
ATOM 642 O O . GLY A 1 82 ? 22.534 -17.996 -6.544 1.00 60.56 82 GLY A O 1
ATOM 643 N N . SER A 1 83 ? 22.988 -16.521 -4.934 1.00 57.94 83 SER A N 1
ATOM 644 C CA . SER A 1 83 ? 24.344 -17.038 -4.686 1.00 57.94 83 SER A CA 1
ATOM 645 C C . SER A 1 83 ? 24.383 -18.145 -3.624 1.00 57.94 83 SER A C 1
ATOM 647 O O . SER A 1 83 ? 25.184 -18.071 -2.702 1.00 57.94 83 SER A O 1
ATOM 649 N N . GLU A 1 84 ? 23.554 -19.179 -3.762 1.00 59.16 84 GLU A N 1
ATOM 650 C CA . GLU A 1 84 ? 23.765 -20.481 -3.114 1.00 59.16 84 GLU A CA 1
ATOM 651 C C . GLU A 1 84 ? 23.362 -21.595 -4.087 1.00 59.16 84 GLU A C 1
ATOM 653 O O . GLU A 1 84 ? 22.242 -22.093 -4.038 1.00 59.16 84 GLU A O 1
ATOM 658 N N . SER A 1 85 ? 24.258 -21.942 -5.021 1.00 51.25 85 SER A N 1
ATOM 659 C CA . SER A 1 85 ? 24.424 -23.289 -5.605 1.00 51.25 85 SER A CA 1
ATOM 660 C C . SER A 1 85 ? 25.432 -23.263 -6.756 1.00 51.25 85 SER A C 1
ATOM 662 O O . SER A 1 85 ? 25.110 -22.837 -7.860 1.00 51.25 85 SER A O 1
ATOM 664 N N . SER A 1 86 ? 26.649 -23.746 -6.500 1.00 51.03 86 SER A N 1
ATOM 665 C CA . SER A 1 86 ? 27.365 -24.692 -7.372 1.00 51.03 86 SER A CA 1
ATOM 666 C C . SER A 1 86 ? 28.702 -25.042 -6.714 1.00 51.03 86 SER A C 1
ATOM 668 O O . SER A 1 86 ? 29.730 -24.444 -7.024 1.00 51.03 86 SER A O 1
ATOM 670 N N . THR A 1 87 ? 28.691 -26.020 -5.808 1.00 48.25 87 THR A N 1
ATOM 671 C CA . THR A 1 87 ? 29.901 -26.792 -5.503 1.00 48.25 87 THR A CA 1
ATOM 672 C C . THR A 1 87 ? 29.880 -28.003 -6.426 1.00 48.25 87 THR A C 1
ATOM 674 O O . THR A 1 87 ? 29.035 -28.883 -6.260 1.00 48.25 87 THR A O 1
ATOM 677 N N . ALA A 1 88 ? 30.771 -28.002 -7.412 1.00 48.44 88 ALA A N 1
ATOM 678 C CA . ALA A 1 88 ? 31.141 -29.165 -8.208 1.00 48.44 88 ALA A CA 1
ATOM 679 C C . ALA A 1 88 ? 32.647 -29.377 -8.052 1.00 48.44 88 ALA A C 1
ATOM 681 O O . ALA A 1 88 ? 33.370 -28.352 -8.038 1.00 48.44 88 ALA A O 1
#

Radius of gyration: 18.88 Å; chains: 1; bounding box: 47×41×50 Å

Foldseek 3Di:
DDQPDFDDDDDPFKFKAQPPPGDTDDKDWDKDWDWDFDWDADPVGDIDTPDIGTPDMTTRWIADPPPRDTPRIDMDTDPPSPPPDDDD

pLDDT: mean 90.0, std 14.45, range [44.91, 98.5]